Protein AF-A0A327Z503-F1 (afdb_monomer_lite)

pLDDT: mean 83.01, std 16.56, range [33.09, 97.69]

InterPro domains:
  IPR013325 RNA polymerase sigma factor, region 2 [SSF88946] (11-91)

Sequence (128 aa):
MSKVARGFAPSVEDGVLIEWISQGNKPAFIALFDRTSADVRAVLSVLPPGIGQRDEVLAATYLEVWWLAGCHSEPGIDAVAWLFGIAQRRMAELRGLVDGVVANPRPSYAQLELAALLGRPVSSVVGL

Secondary structure (DSSP, 8-state):
--------PPPHHHHHHHHHHHTT-HHHHHHHHHHHHHHHHHHHTTS---TTHHHHHHHHHHHHHHHHGGGS-STT--HHHHHHHHHHHHHHHHHHT-SS-PPPSSPPHHHHHHHHHHTS-HHHHS--

Radius of gyration: 15.0 Å; chains: 1; bounding box: 43×31×42 Å

Structure (mmCIF, N/CA/C/O backbone):
data_AF-A0A327Z503-F1
#
_entry.id   AF-A0A327Z503-F1
#
loop_
_atom_site.group_PDB
_atom_site.id
_atom_site.type_symbol
_atom_site.label_atom_id
_atom_site.label_alt_id
_atom_site.label_comp_id
_atom_site.label_asym_id
_atom_site.label_entity_id
_atom_site.label_seq_id
_atom_site.pdbx_PDB_ins_code
_atom_site.Cartn_x
_atom_site.Cartn_y
_atom_site.Cartn_z
_atom_site.occupancy
_atom_site.B_iso_or_equiv
_atom_site.auth_seq_id
_atom_site.auth_comp_id
_atom_site.auth_asym_id
_atom_site.auth_atom_id
_atom_site.pdbx_PDB_model_num
ATOM 1 N N . MET A 1 1 ? -19.561 3.705 -28.112 1.00 35.50 1 MET A N 1
ATOM 2 C CA . MET A 1 1 ? -19.679 3.365 -26.677 1.00 35.50 1 MET A CA 1
ATOM 3 C C . MET A 1 1 ? -18.355 3.723 -26.012 1.00 35.50 1 MET A C 1
ATOM 5 O O . MET A 1 1 ? -17.418 2.941 -26.085 1.00 35.50 1 MET A O 1
ATOM 9 N N . SER A 1 2 ? -18.234 4.944 -25.481 1.00 33.09 2 SER A N 1
ATOM 10 C CA . SER A 1 2 ? -17.006 5.414 -24.823 1.00 33.09 2 SER A CA 1
ATOM 11 C C . SER A 1 2 ? -16.990 4.961 -23.369 1.00 33.09 2 SER A C 1
ATOM 13 O O . SER A 1 2 ? -17.902 5.271 -22.605 1.00 33.09 2 SER A O 1
ATOM 15 N N . LYS A 1 3 ? -15.947 4.216 -23.000 1.00 37.97 3 LYS A N 1
ATOM 16 C CA . LYS A 1 3 ? -15.632 3.835 -21.624 1.00 37.97 3 LYS A CA 1
ATOM 17 C C . LYS A 1 3 ? -15.218 5.104 -20.881 1.00 37.97 3 LYS A C 1
ATOM 19 O O . LYS A 1 3 ? -14.145 5.643 -21.126 1.00 37.97 3 LYS A O 1
ATOM 24 N N . VAL A 1 4 ? -16.111 5.608 -20.035 1.00 39.19 4 VAL A N 1
ATOM 25 C CA . VAL A 1 4 ? -15.847 6.739 -19.144 1.00 39.19 4 VAL A CA 1
ATOM 26 C C . VAL A 1 4 ? -14.640 6.373 -18.279 1.00 39.19 4 VAL A C 1
ATOM 28 O O . VAL A 1 4 ? -14.668 5.362 -17.574 1.00 39.19 4 VAL A O 1
ATOM 31 N N . ALA A 1 5 ? -13.567 7.162 -18.374 1.00 42.09 5 ALA A N 1
ATOM 32 C CA . ALA A 1 5 ? -12.493 7.150 -17.393 1.00 42.09 5 ALA A CA 1
ATOM 33 C C . ALA A 1 5 ? -13.147 7.450 -16.044 1.00 42.09 5 ALA A C 1
ATOM 35 O O . ALA A 1 5 ? -13.711 8.527 -15.854 1.00 42.09 5 ALA A O 1
ATOM 36 N N . ARG A 1 6 ? -13.184 6.452 -15.161 1.00 47.25 6 ARG A N 1
ATOM 37 C CA . ARG A 1 6 ? -13.788 6.581 -13.839 1.00 47.25 6 ARG A CA 1
ATOM 38 C C . ARG A 1 6 ? -12.966 7.644 -13.106 1.00 47.25 6 ARG A C 1
ATOM 40 O O . ARG A 1 6 ? -11.826 7.382 -12.739 1.00 47.25 6 ARG A O 1
ATOM 47 N N . GLY A 1 7 ? -13.500 8.863 -13.017 1.00 41.47 7 GLY A N 1
ATOM 48 C CA . GLY A 1 7 ? -12.889 9.941 -12.251 1.00 41.47 7 GLY A CA 1
ATOM 49 C C . GLY A 1 7 ? -12.692 9.448 -10.824 1.00 41.47 7 GLY A C 1
ATOM 50 O O . GLY A 1 7 ? -13.636 8.940 -10.218 1.00 41.47 7 GLY A O 1
ATOM 51 N N . PHE A 1 8 ? -11.456 9.512 -10.340 1.00 54.16 8 PHE A N 1
ATOM 52 C CA . PHE A 1 8 ? -11.089 9.032 -9.018 1.00 54.16 8 PHE A CA 1
ATOM 53 C C . PHE A 1 8 ? -11.550 10.077 -7.999 1.00 54.16 8 PHE A C 1
ATOM 55 O O . PHE A 1 8 ? -10.839 11.034 -7.719 1.00 54.16 8 PHE A O 1
ATOM 62 N N . ALA A 1 9 ? -12.802 9.978 -7.554 1.00 51.22 9 ALA A N 1
ATOM 63 C CA . ALA A 1 9 ? -13.298 10.822 -6.477 1.00 51.22 9 ALA A CA 1
ATOM 64 C C . ALA A 1 9 ? -12.793 10.259 -5.137 1.00 51.22 9 ALA A C 1
ATOM 66 O O . ALA A 1 9 ? -12.895 9.041 -4.945 1.00 51.22 9 ALA A O 1
ATOM 67 N N . PRO A 1 10 ? -12.293 11.098 -4.211 1.00 57.75 10 PRO A N 1
ATOM 68 C CA . PRO A 1 10 ? -11.943 10.656 -2.867 1.00 57.75 10 PRO A CA 1
ATOM 69 C C . PRO A 1 10 ? -13.147 9.973 -2.226 1.00 57.75 10 PRO A C 1
ATOM 71 O O . PRO A 1 10 ? -14.217 10.576 -2.102 1.00 57.75 10 PRO A O 1
ATOM 74 N N . SER A 1 11 ? -12.992 8.712 -1.824 1.00 70.06 11 SER A N 1
ATOM 75 C CA . SER A 1 11 ? -14.042 8.028 -1.078 1.00 70.06 11 SER A CA 1
ATOM 76 C C . SER A 1 11 ? -13.843 8.275 0.415 1.00 70.06 11 SER A C 1
ATOM 78 O O . SER A 1 11 ? -12.745 8.098 0.941 1.00 70.06 11 SER A O 1
ATOM 80 N N . VAL A 1 12 ? -14.916 8.665 1.109 1.00 72.94 12 VAL A N 1
ATOM 81 C CA . VAL A 1 12 ? -14.919 8.833 2.577 1.00 72.94 12 VAL A CA 1
ATOM 82 C C . VAL A 1 12 ? -14.441 7.551 3.271 1.00 72.94 12 VAL A C 1
ATOM 84 O O . VAL A 1 12 ? -13.765 7.606 4.292 1.00 72.94 12 VAL A O 1
ATOM 87 N N . GLU A 1 13 ? -14.731 6.399 2.667 1.00 84.88 13 GLU A N 1
ATOM 88 C CA . GLU A 1 13 ? -14.295 5.086 3.136 1.00 84.88 13 GLU A CA 1
ATOM 89 C C . GLU A 1 13 ? -12.767 4.935 3.179 1.00 84.88 13 GLU A C 1
ATOM 91 O O . GLU A 1 13 ? -12.256 4.378 4.147 1.00 84.88 13 GLU A O 1
ATOM 96 N N . ASP A 1 14 ? -12.016 5.453 2.197 1.00 87.06 14 ASP A N 1
ATOM 97 C CA . ASP A 1 14 ? -10.546 5.369 2.241 1.00 87.06 14 ASP A CA 1
ATOM 98 C C . ASP A 1 14 ? -9.957 6.234 3.345 1.00 87.06 14 ASP A C 1
ATOM 100 O O . ASP A 1 14 ? -9.015 5.817 4.011 1.00 87.06 14 ASP A O 1
ATOM 104 N N . GLY A 1 15 ? -10.510 7.435 3.544 1.00 87.56 15 GLY A N 1
ATOM 105 C CA . GLY A 1 15 ? -10.070 8.332 4.611 1.00 87.56 15 GLY A CA 1
ATOM 106 C C . GLY A 1 15 ? -10.221 7.675 5.983 1.00 87.56 15 GLY A C 1
ATOM 107 O O . GLY A 1 15 ? -9.290 7.696 6.785 1.00 87.56 15 GLY A O 1
ATOM 108 N N . VAL A 1 16 ? -11.348 6.989 6.204 1.00 90.81 16 VAL A N 1
ATOM 109 C CA . VAL A 1 16 ? -11.573 6.185 7.415 1.00 90.81 16 VAL A CA 1
ATOM 110 C C . VAL A 1 16 ? -10.539 5.061 7.529 1.00 90.81 16 VAL A C 1
ATOM 112 O O . VAL A 1 16 ? -9.993 4.845 8.608 1.00 90.81 16 VAL A O 1
ATOM 115 N N . LEU A 1 17 ? -10.212 4.355 6.440 1.00 93.25 17 LEU A N 1
ATOM 116 C CA . LEU A 1 17 ? -9.164 3.327 6.473 1.00 93.25 17 LEU A CA 1
ATOM 117 C C . LEU A 1 17 ? -7.797 3.909 6.864 1.00 93.25 17 LEU A C 1
ATOM 119 O O . LEU A 1 17 ? -7.116 3.299 7.684 1.00 93.25 17 LEU A O 1
ATOM 123 N N . ILE A 1 18 ? -7.408 5.082 6.347 1.00 93.62 18 ILE A N 1
ATOM 124 C CA . ILE A 1 18 ? -6.154 5.755 6.737 1.00 93.62 18 ILE A CA 1
ATOM 125 C C . ILE A 1 18 ? -6.144 6.115 8.224 1.00 93.62 18 ILE A C 1
ATOM 127 O O . ILE A 1 18 ? -5.134 5.890 8.893 1.00 93.62 18 ILE A O 1
ATOM 131 N N . GLU A 1 19 ? -7.259 6.609 8.763 1.00 92.50 19 GLU A N 1
ATOM 132 C CA . GLU A 1 19 ? -7.390 6.894 10.195 1.00 92.50 19 GLU A CA 1
ATOM 133 C C . GLU A 1 19 ? -7.199 5.634 11.053 1.00 92.50 19 GLU A C 1
ATOM 135 O O . GLU A 1 19 ? -6.491 5.658 12.055 1.00 92.50 19 GLU A O 1
ATOM 140 N N . TRP A 1 20 ? -7.761 4.495 10.653 1.00 95.00 20 TRP A N 1
ATOM 141 C CA . TRP A 1 20 ? -7.519 3.240 11.369 1.00 95.00 20 TRP A CA 1
ATOM 142 C C . TRP A 1 20 ? -6.070 2.760 11.221 1.00 95.00 20 TRP A C 1
ATOM 144 O O . TRP A 1 20 ? -5.480 2.257 12.181 1.00 95.00 20 TRP A O 1
ATOM 154 N N . ILE A 1 21 ? -5.469 2.918 10.039 1.00 96.25 21 ILE A N 1
ATOM 155 C CA . ILE A 1 21 ? -4.071 2.541 9.792 1.00 96.25 21 ILE A CA 1
ATOM 156 C C . ILE A 1 21 ? -3.124 3.368 10.667 1.00 96.25 21 ILE A C 1
ATOM 158 O O . ILE A 1 21 ? -2.179 2.799 11.212 1.00 96.25 21 ILE A O 1
ATOM 162 N N . SER A 1 22 ? -3.391 4.662 10.884 1.00 95.38 22 SER A N 1
ATOM 163 C CA . SER A 1 22 ? -2.562 5.501 11.763 1.00 95.38 22 SER A CA 1
ATOM 164 C C . SER A 1 22 ? -2.522 5.012 13.214 1.00 95.38 22 SER A C 1
ATOM 166 O O . SER A 1 22 ? -1.555 5.266 13.929 1.00 95.38 22 SER A O 1
ATOM 168 N N . GLN A 1 23 ? -3.532 4.246 13.627 1.00 96.06 23 GLN A N 1
ATOM 169 C CA . GLN A 1 23 ? -3.630 3.602 14.938 1.00 96.06 23 GLN A CA 1
ATOM 170 C C . GLN A 1 23 ? -3.038 2.178 14.949 1.00 96.06 23 GLN A C 1
ATOM 172 O O . GLN A 1 23 ? -3.176 1.449 15.931 1.00 96.06 23 GLN A O 1
ATOM 177 N N . GLY A 1 24 ? -2.390 1.748 13.861 1.00 96.25 24 GLY A N 1
ATOM 178 C CA . GLY A 1 24 ? -1.798 0.417 13.721 1.00 96.25 24 GLY A CA 1
ATOM 179 C C . GLY A 1 24 ? -2.798 -0.689 13.360 1.00 96.25 24 GLY A C 1
ATOM 180 O O . GLY A 1 24 ? -2.523 -1.871 13.586 1.00 96.25 24 GLY A O 1
ATOM 181 N N . ASN A 1 25 ? -3.965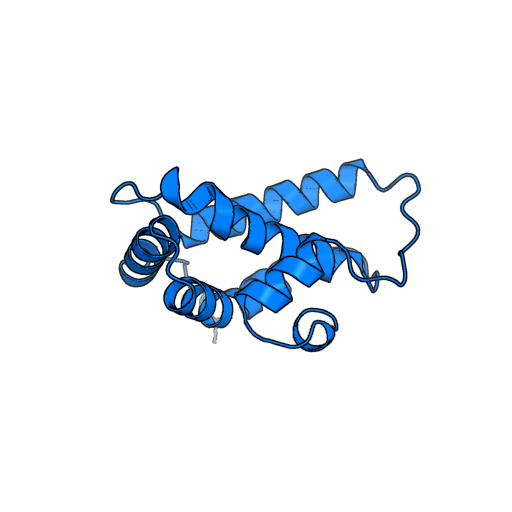 -0.351 12.803 1.00 97.69 25 ASN A N 1
ATOM 182 C CA . ASN A 1 25 ? -4.977 -1.336 12.421 1.00 97.69 25 ASN A CA 1
ATOM 183 C C . ASN A 1 25 ? -4.581 -2.086 11.132 1.00 97.69 25 ASN A C 1
ATOM 185 O O . ASN A 1 25 ? -4.789 -1.615 10.012 1.00 97.69 25 ASN A O 1
ATOM 189 N N . LYS A 1 26 ? -4.034 -3.298 11.289 1.00 97.56 26 LYS A N 1
ATOM 190 C CA . LYS A 1 26 ? -3.671 -4.171 10.157 1.00 97.56 26 LYS A CA 1
ATOM 191 C C . LYS A 1 26 ? -4.867 -4.574 9.274 1.00 97.56 26 LYS A C 1
ATOM 193 O O . LYS A 1 26 ? -4.712 -4.527 8.057 1.00 97.56 26 LYS A O 1
ATOM 198 N N . PRO A 1 27 ? -6.051 -4.943 9.806 1.00 97.56 27 PRO A N 1
ATOM 199 C CA . PRO A 1 27 ? -7.225 -5.202 8.967 1.00 97.56 27 PRO A CA 1
ATOM 200 C C . PRO A 1 27 ? -7.598 -4.048 8.025 1.00 97.56 27 PRO A C 1
ATOM 202 O O . PRO A 1 27 ? -7.896 -4.294 6.858 1.00 97.56 27 PRO A O 1
ATOM 205 N N . ALA A 1 28 ? -7.529 -2.798 8.491 1.00 96.38 28 ALA A N 1
ATOM 206 C CA . ALA A 1 28 ? -7.784 -1.624 7.656 1.00 96.38 28 ALA A CA 1
ATOM 207 C C . ALA A 1 28 ? -6.735 -1.474 6.542 1.00 96.38 28 ALA A C 1
ATOM 209 O O . ALA A 1 28 ? -7.080 -1.203 5.392 1.00 96.38 28 ALA A O 1
ATOM 210 N N . PHE A 1 29 ? -5.463 -1.735 6.857 1.00 97.12 29 PHE A N 1
ATOM 211 C CA . PHE A 1 29 ? -4.388 -1.766 5.866 1.00 97.12 29 PHE A CA 1
ATOM 212 C C . PHE A 1 29 ? -4.621 -2.827 4.780 1.00 97.12 29 PHE A C 1
ATOM 214 O O . PHE A 1 29 ? -4.485 -2.537 3.591 1.00 97.12 29 PHE A O 1
ATOM 221 N N . ILE A 1 30 ? -5.024 -4.039 5.175 1.00 97.06 30 ILE A N 1
ATOM 222 C CA . ILE A 1 30 ? -5.355 -5.126 4.243 1.00 97.06 30 ILE A CA 1
ATOM 223 C C . ILE A 1 30 ? -6.528 -4.725 3.343 1.00 97.06 30 ILE A C 1
ATOM 225 O O . ILE A 1 30 ? -6.452 -4.910 2.130 1.00 97.06 30 ILE A O 1
ATOM 229 N N . ALA A 1 31 ? -7.580 -4.130 3.913 1.00 95.88 31 ALA A N 1
ATOM 230 C CA . ALA A 1 31 ? -8.739 -3.672 3.152 1.00 95.88 31 ALA A CA 1
ATOM 231 C C . ALA A 1 31 ? -8.363 -2.604 2.111 1.00 95.88 31 ALA A C 1
ATOM 233 O O . ALA A 1 31 ? -8.785 -2.696 0.957 1.00 95.88 31 ALA A O 1
ATOM 234 N N . LEU A 1 32 ? -7.522 -1.631 2.482 1.00 95.38 32 LEU A N 1
ATOM 235 C CA . LEU A 1 32 ? -7.020 -0.619 1.550 1.00 95.38 32 LEU A CA 1
ATOM 236 C C . LEU A 1 32 ? -6.193 -1.258 0.423 1.00 95.38 32 LEU A C 1
ATOM 238 O O . LEU A 1 32 ? -6.390 -0.934 -0.751 1.00 95.38 32 LEU A O 1
ATOM 242 N N . PHE A 1 33 ? -5.296 -2.187 0.769 1.00 95.56 33 PHE A N 1
ATOM 243 C CA . PHE A 1 33 ? -4.460 -2.902 -0.196 1.00 95.56 33 PHE A CA 1
ATOM 244 C C . PHE A 1 33 ? -5.300 -3.706 -1.194 1.00 95.56 33 PHE A C 1
ATOM 246 O O . PHE A 1 33 ? -5.107 -3.588 -2.404 1.00 95.56 33 PHE A O 1
ATOM 253 N N . ASP A 1 34 ? -6.257 -4.501 -0.717 1.00 94.31 34 ASP A N 1
ATOM 254 C CA . ASP A 1 34 ? -7.102 -5.329 -1.583 1.00 94.31 34 ASP A CA 1
ATOM 255 C C . ASP A 1 34 ? -7.931 -4.478 -2.548 1.00 94.31 34 ASP A C 1
ATOM 257 O O . ASP A 1 34 ? -8.150 -4.865 -3.696 1.00 94.31 34 ASP A O 1
ATOM 261 N N . ARG A 1 35 ? -8.330 -3.281 -2.111 1.00 94.31 35 ARG A N 1
ATOM 262 C CA . ARG A 1 35 ? -9.124 -2.360 -2.918 1.00 94.31 35 ARG A CA 1
ATOM 263 C C . ARG A 1 35 ? -8.322 -1.642 -4.000 1.00 94.31 35 ARG A C 1
ATOM 265 O O . ARG A 1 35 ? -8.853 -1.398 -5.077 1.00 94.31 35 ARG A O 1
ATOM 272 N N . THR A 1 36 ? -7.070 -1.284 -3.718 1.00 94.69 36 THR A N 1
ATOM 273 C CA . THR A 1 36 ? -6.293 -0.352 -4.559 1.00 94.69 36 THR A CA 1
ATOM 274 C C . THR A 1 36 ? -5.106 -0.997 -5.281 1.00 94.69 36 THR A C 1
ATOM 276 O O . THR A 1 36 ? -4.605 -0.448 -6.264 1.00 94.69 36 THR A O 1
ATOM 279 N N . SER A 1 37 ? -4.664 -2.192 -4.872 1.00 93.81 37 SER A N 1
ATOM 280 C CA . SER A 1 37 ? -3.461 -2.842 -5.421 1.00 93.81 37 SER A CA 1
ATOM 281 C C . SER A 1 37 ? -3.536 -3.121 -6.919 1.00 93.81 37 SER A C 1
ATOM 283 O O . SER A 1 37 ? -2.522 -2.976 -7.602 1.00 93.81 37 SER A O 1
ATOM 285 N N . ALA A 1 38 ? -4.712 -3.457 -7.454 1.00 92.62 38 ALA A N 1
ATOM 286 C CA . ALA A 1 38 ? -4.899 -3.668 -8.888 1.00 92.62 38 ALA A CA 1
ATOM 287 C C . ALA A 1 38 ? -4.648 -2.386 -9.702 1.00 92.62 38 ALA A C 1
ATOM 289 O O . ALA A 1 38 ? -3.925 -2.423 -10.700 1.00 92.62 38 ALA A O 1
ATOM 290 N N . ASP A 1 3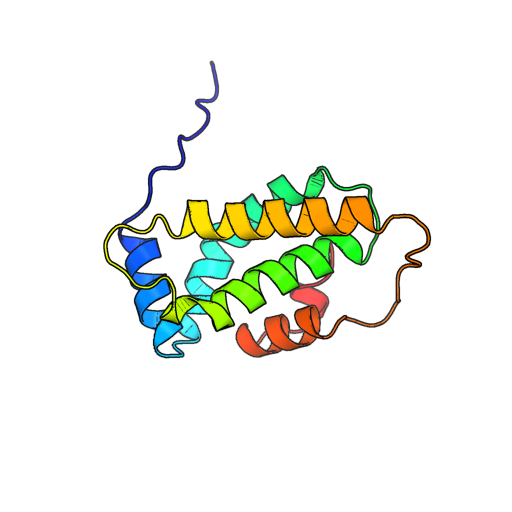9 ? -5.177 -1.248 -9.249 1.00 93.62 39 ASP A N 1
ATOM 291 C CA . ASP A 1 39 ? -5.012 0.032 -9.940 1.00 93.62 39 ASP A CA 1
ATOM 292 C C . ASP A 1 39 ? -3.574 0.557 -9.811 1.00 93.62 39 ASP A C 1
ATOM 294 O O . ASP A 1 39 ? -2.992 1.032 -10.788 1.00 93.62 39 ASP A O 1
ATOM 298 N N . VAL A 1 40 ? -2.943 0.394 -8.641 1.00 93.88 40 VAL A N 1
ATOM 299 C CA . VAL A 1 40 ? -1.520 0.731 -8.468 1.00 93.88 40 VAL A CA 1
ATOM 300 C C . VAL A 1 40 ? -0.646 -0.131 -9.382 1.00 93.88 40 VAL A C 1
ATOM 302 O O . VAL A 1 40 ? 0.214 0.401 -10.081 1.00 93.88 40 VAL A O 1
ATOM 305 N N . ARG A 1 41 ? -0.893 -1.444 -9.467 1.00 91.69 41 ARG A N 1
ATOM 306 C CA . ARG A 1 41 ? -0.188 -2.339 -10.405 1.00 91.69 41 ARG A CA 1
ATOM 307 C C . ARG A 1 41 ? -0.375 -1.904 -11.861 1.00 91.69 41 ARG A C 1
ATOM 309 O O . ARG A 1 41 ? 0.589 -1.925 -12.625 1.00 91.69 41 ARG A O 1
ATOM 316 N N . ALA A 1 42 ? -1.575 -1.459 -12.239 1.00 91.06 42 ALA A N 1
ATOM 317 C CA . ALA A 1 42 ? -1.831 -0.924 -13.574 1.00 91.06 42 ALA A CA 1
ATOM 318 C C . ALA A 1 42 ? -0.993 0.334 -13.858 1.00 91.06 42 ALA A C 1
ATOM 320 O O . ALA A 1 42 ? -0.409 0.441 -14.935 1.00 91.06 42 ALA A O 1
ATOM 321 N N . VAL A 1 43 ? -0.846 1.243 -12.890 1.00 90.19 43 VAL A N 1
ATOM 322 C CA . VAL A 1 43 ? 0.042 2.412 -13.021 1.00 90.19 43 VAL A CA 1
ATOM 323 C C . VAL A 1 43 ? 1.509 1.992 -13.147 1.00 90.19 43 VAL A C 1
ATOM 325 O O . VAL A 1 43 ? 2.216 2.497 -14.016 1.00 90.19 43 VAL A O 1
ATOM 328 N N . LEU A 1 44 ? 1.970 1.033 -12.340 1.00 90.06 44 LEU A N 1
ATOM 329 C CA . LEU A 1 44 ? 3.356 0.547 -12.370 1.00 90.06 44 LEU A CA 1
ATOM 330 C C . LEU A 1 44 ? 3.708 -0.231 -13.647 1.00 90.06 44 LEU A C 1
ATOM 332 O O . LEU A 1 44 ? 4.889 -0.376 -13.967 1.00 90.06 44 LEU A O 1
ATOM 336 N N . SER A 1 45 ? 2.712 -0.689 -14.412 1.00 89.12 45 SER A N 1
ATOM 337 C CA . SER A 1 45 ? 2.924 -1.417 -15.670 1.00 89.12 45 SER A CA 1
ATOM 338 C C . SER A 1 45 ? 3.696 -0.617 -16.730 1.00 89.12 45 SER A C 1
ATOM 340 O O . SER A 1 45 ? 4.314 -1.217 -17.609 1.00 89.12 45 SER A O 1
ATOM 342 N N . VAL A 1 46 ? 3.727 0.719 -16.619 1.00 86.31 46 VAL A N 1
ATOM 343 C CA . VAL A 1 46 ? 4.501 1.601 -17.513 1.00 86.31 46 VAL A CA 1
ATOM 344 C C . VAL A 1 46 ? 6.013 1.539 -17.270 1.00 86.31 46 VAL A C 1
ATOM 346 O O . VAL A 1 46 ? 6.782 2.050 -18.083 1.00 86.31 46 VAL A O 1
ATOM 349 N N . LEU A 1 47 ? 6.463 0.975 -16.143 1.00 82.38 47 LEU A N 1
ATOM 350 C CA . LEU A 1 47 ? 7.884 0.719 -15.912 1.00 82.38 47 LEU A CA 1
ATOM 351 C C . LEU A 1 47 ? 8.361 -0.417 -16.826 1.00 82.38 47 LEU A C 1
ATOM 353 O O . LEU A 1 47 ? 7.576 -1.331 -17.088 1.00 82.38 47 LEU A O 1
ATOM 357 N N . PRO A 1 48 ? 9.625 -0.418 -17.284 1.00 77.38 48 PRO A N 1
ATOM 358 C CA . PRO A 1 48 ? 10.176 -1.529 -18.050 1.00 77.38 48 PRO A CA 1
ATOM 359 C C . PRO A 1 48 ? 9.958 -2.880 -17.350 1.00 77.38 48 PRO A C 1
ATOM 361 O O . PRO A 1 48 ? 9.940 -2.941 -16.116 1.00 77.38 48 PRO A O 1
ATOM 364 N N . PRO A 1 49 ? 9.772 -3.969 -18.111 1.00 66.75 49 PRO A N 1
ATOM 365 C CA . PRO A 1 49 ? 9.668 -5.296 -17.529 1.00 66.75 49 PRO A CA 1
ATOM 366 C C . PRO A 1 49 ? 10.997 -5.666 -16.856 1.00 66.75 49 PRO A C 1
ATOM 368 O O . PRO A 1 49 ? 12.021 -5.837 -17.510 1.00 66.75 49 PRO A O 1
ATOM 371 N N . GLY A 1 50 ? 10.960 -5.787 -15.532 1.00 68.50 50 GLY A N 1
ATOM 372 C CA . GLY A 1 50 ? 12.043 -6.282 -14.694 1.00 68.50 50 GLY A CA 1
ATOM 373 C C . GLY A 1 50 ? 11.423 -6.950 -13.474 1.00 68.50 50 GLY A C 1
ATOM 374 O O . GLY A 1 50 ? 10.673 -6.303 -12.745 1.00 68.50 50 GLY A O 1
ATOM 375 N N . ILE A 1 51 ? 11.715 -8.239 -13.280 1.00 57.81 51 ILE A N 1
ATOM 376 C CA . ILE A 1 51 ? 10.974 -9.159 -12.390 1.00 57.81 51 ILE A CA 1
ATOM 377 C C . ILE A 1 51 ? 10.931 -8.692 -10.917 1.00 57.81 51 ILE A C 1
ATOM 379 O O . ILE A 1 51 ? 10.056 -9.113 -10.177 1.00 57.81 51 ILE A O 1
ATOM 383 N N . GLY A 1 52 ? 11.817 -7.787 -10.485 1.00 70.62 52 GLY A N 1
ATOM 384 C CA . GLY A 1 52 ? 11.832 -7.268 -9.108 1.00 70.62 52 GLY A CA 1
ATOM 385 C C . GLY A 1 52 ? 11.384 -5.814 -8.929 1.00 70.62 52 GLY A C 1
ATOM 386 O O . GLY A 1 52 ? 10.898 -5.462 -7.860 1.00 70.62 52 GLY A O 1
ATOM 387 N N . GLN A 1 53 ? 11.513 -4.958 -9.949 1.00 80.69 53 GLN A N 1
ATOM 388 C CA . GLN A 1 53 ? 11.385 -3.503 -9.758 1.00 80.69 53 GLN A CA 1
ATOM 389 C C . GLN A 1 53 ? 9.947 -3.053 -9.507 1.00 80.69 53 GLN A C 1
ATOM 391 O O . GLN A 1 53 ? 9.702 -2.213 -8.646 1.00 80.69 53 GLN A O 1
ATOM 396 N N . ARG A 1 54 ? 8.979 -3.613 -10.240 1.00 87.88 54 ARG A N 1
ATOM 397 C CA . ARG A 1 54 ? 7.564 -3.250 -10.066 1.00 87.88 54 ARG A CA 1
ATOM 398 C C . ARG A 1 54 ? 7.046 -3.695 -8.702 1.00 87.88 54 ARG A C 1
ATOM 400 O O . ARG A 1 54 ? 6.385 -2.917 -8.021 1.00 87.88 54 ARG A O 1
ATOM 407 N N . ASP A 1 55 ? 7.399 -4.909 -8.295 1.00 88.19 55 ASP A N 1
ATOM 408 C CA . ASP A 1 55 ? 6.974 -5.479 -7.018 1.00 88.19 55 ASP A CA 1
ATOM 409 C C . ASP A 1 55 ? 7.649 -4.783 -5.834 1.00 88.19 55 ASP A C 1
ATOM 411 O O . ASP A 1 55 ? 7.026 -4.593 -4.792 1.00 88.19 55 ASP A O 1
ATOM 415 N N . GLU A 1 56 ? 8.906 -4.360 -5.988 1.00 88.81 56 GLU A N 1
ATOM 416 C CA . GLU A 1 56 ? 9.594 -3.539 -4.994 1.00 88.81 56 GLU A CA 1
ATOM 417 C C . GLU A 1 56 ? 8.931 -2.168 -4.841 1.00 88.81 56 GLU A C 1
ATOM 419 O O . GLU A 1 56 ? 8.641 -1.765 -3.715 1.00 88.81 56 GLU A O 1
ATOM 424 N N . VAL A 1 57 ? 8.638 -1.473 -5.946 1.00 92.06 57 VAL A N 1
ATOM 425 C CA . VAL A 1 57 ? 7.955 -0.171 -5.896 1.00 92.06 57 VAL A CA 1
ATOM 426 C C . VAL A 1 57 ? 6.565 -0.318 -5.282 1.00 92.06 57 VAL A C 1
ATOM 428 O O . VAL A 1 57 ? 6.218 0.460 -4.397 1.00 92.06 57 VAL A O 1
ATOM 431 N N . LEU A 1 58 ? 5.799 -1.341 -5.680 1.00 94.00 58 LEU A N 1
ATOM 432 C CA . LEU A 1 58 ? 4.500 -1.651 -5.083 1.00 94.00 58 LEU A CA 1
ATOM 433 C C . LEU A 1 58 ? 4.631 -1.821 -3.566 1.00 94.00 58 LEU A C 1
ATOM 435 O O . LEU A 1 58 ? 3.922 -1.164 -2.803 1.00 94.00 58 LEU A O 1
ATOM 439 N N . ALA A 1 59 ? 5.556 -2.672 -3.124 1.00 94.94 59 ALA A N 1
ATOM 440 C CA . ALA A 1 59 ? 5.743 -2.954 -1.711 1.00 94.94 59 ALA A CA 1
ATOM 441 C C . ALA A 1 59 ? 6.182 -1.716 -0.921 1.00 94.94 59 ALA A C 1
ATOM 443 O O . ALA A 1 59 ? 5.615 -1.417 0.129 1.00 94.94 59 ALA A O 1
ATOM 444 N N . ALA A 1 60 ? 7.133 -0.951 -1.454 1.00 95.31 60 ALA A N 1
ATOM 445 C CA . ALA A 1 60 ? 7.631 0.265 -0.828 1.00 95.31 60 ALA A CA 1
ATOM 446 C C . ALA A 1 60 ? 6.568 1.375 -0.766 1.00 95.31 60 ALA A C 1
ATOM 448 O O . ALA A 1 60 ? 6.579 2.179 0.169 1.00 95.31 60 ALA A O 1
ATOM 449 N N . THR A 1 61 ? 5.645 1.429 -1.732 1.00 97.00 61 THR A N 1
ATOM 450 C CA . THR A 1 61 ? 4.493 2.339 -1.709 1.00 97.00 61 THR A CA 1
ATOM 451 C C . THR A 1 61 ? 3.572 2.032 -0.533 1.00 97.00 61 THR A C 1
ATOM 453 O O . THR A 1 61 ? 3.293 2.921 0.266 1.00 97.00 61 THR A O 1
ATOM 456 N N . TYR A 1 62 ? 3.133 0.781 -0.383 1.00 97.62 62 TYR A N 1
ATOM 457 C CA . TYR A 1 62 ? 2.223 0.418 0.707 1.00 97.62 62 TYR A CA 1
ATOM 458 C C . TYR A 1 62 ? 2.899 0.456 2.079 1.00 97.62 62 TYR A C 1
ATOM 460 O O . TYR A 1 62 ? 2.270 0.853 3.056 1.00 97.62 62 TYR A O 1
ATOM 468 N N . LEU A 1 63 ? 4.184 0.106 2.166 1.00 97.31 63 LEU A N 1
ATOM 469 C CA . LEU A 1 63 ? 4.927 0.223 3.419 1.00 97.31 63 LEU A CA 1
ATOM 470 C C . LEU A 1 63 ? 5.052 1.682 3.877 1.00 97.31 63 LEU A C 1
ATOM 472 O O . LEU A 1 63 ? 4.956 1.973 5.066 1.00 97.31 63 LEU A O 1
ATOM 476 N N . GLU A 1 64 ? 5.202 2.613 2.935 1.00 97.25 64 GLU A N 1
ATOM 477 C CA . GLU A 1 64 ? 5.192 4.037 3.258 1.00 97.25 64 GLU A CA 1
ATOM 478 C C . GLU A 1 64 ? 3.823 4.519 3.735 1.00 97.25 64 GLU A C 1
ATOM 480 O O . GLU A 1 64 ? 3.764 5.259 4.713 1.00 97.25 64 GLU A O 1
ATOM 485 N N . VAL A 1 65 ? 2.730 4.059 3.117 1.00 96.75 65 VAL A N 1
ATOM 486 C CA . VAL A 1 65 ? 1.374 4.338 3.616 1.00 96.75 65 VAL A CA 1
ATOM 487 C C . VAL A 1 65 ? 1.222 3.862 5.058 1.00 96.75 65 VAL A C 1
ATOM 489 O O . VAL A 1 65 ? 0.752 4.622 5.899 1.00 96.75 65 VAL A O 1
ATOM 492 N N . TRP A 1 66 ? 1.665 2.639 5.365 1.00 97.44 66 TRP A N 1
ATOM 493 C CA . TRP A 1 66 ? 1.626 2.099 6.725 1.00 97.44 66 TRP A CA 1
ATOM 494 C C . TRP A 1 66 ? 2.380 2.985 7.728 1.00 97.44 66 TRP A C 1
ATOM 496 O O . TRP A 1 66 ? 1.846 3.307 8.787 1.00 97.44 66 TRP A O 1
ATOM 506 N N . TRP A 1 67 ? 3.602 3.413 7.402 1.00 96.62 67 TRP A N 1
ATOM 507 C CA . TRP A 1 67 ? 4.415 4.222 8.317 1.00 96.62 67 TRP A CA 1
ATOM 508 C C . TRP A 1 67 ? 3.972 5.681 8.432 1.00 96.62 67 TRP A C 1
ATOM 510 O O . TRP A 1 67 ? 4.124 6.274 9.497 1.00 96.62 67 TRP A O 1
ATOM 520 N N . LEU A 1 68 ? 3.451 6.271 7.355 1.00 96.06 68 LEU A N 1
ATOM 521 C CA . LEU A 1 68 ? 3.137 7.702 7.290 1.00 96.06 68 LEU A CA 1
ATOM 522 C C . LEU A 1 68 ? 1.650 8.024 7.460 1.00 96.06 68 LEU A C 1
ATOM 524 O O . LEU A 1 68 ? 1.290 9.203 7.426 1.00 96.06 68 LEU A O 1
ATOM 528 N N . ALA A 1 69 ? 0.795 7.021 7.682 1.00 94.19 69 ALA A N 1
ATOM 529 C CA . ALA A 1 69 ? -0.639 7.222 7.890 1.00 94.19 69 ALA A CA 1
ATOM 530 C C . ALA A 1 69 ? -0.938 8.209 9.029 1.00 94.19 69 ALA A C 1
ATOM 532 O O . ALA A 1 69 ? -1.808 9.058 8.877 1.00 94.19 69 ALA A O 1
ATOM 533 N N . GLY A 1 70 ? -0.176 8.174 10.130 1.00 91.31 70 GLY A N 1
ATOM 534 C CA . GLY A 1 70 ? -0.342 9.125 11.241 1.00 91.31 70 GLY A CA 1
ATOM 535 C C . GLY A 1 70 ? 0.002 10.574 10.909 1.00 91.31 70 GLY A C 1
ATOM 536 O O . GLY A 1 70 ? -0.452 11.480 11.601 1.00 91.31 70 GLY A O 1
ATOM 537 N N . CYS A 1 71 ? 0.750 10.811 9.833 1.00 88.69 71 CYS A N 1
ATOM 538 C CA . CYS A 1 71 ? 1.001 12.154 9.315 1.00 88.69 71 CYS A CA 1
ATOM 539 C C . CYS A 1 71 ? -0.057 12.603 8.292 1.00 88.69 71 CYS A C 1
ATOM 541 O O . CYS A 1 71 ? -0.046 13.762 7.900 1.00 88.69 71 CYS A O 1
ATOM 543 N N . HIS A 1 72 ? -0.938 11.700 7.843 1.00 81.19 72 HIS A N 1
ATOM 544 C CA . HIS A 1 72 ? -1.905 11.929 6.760 1.00 81.19 72 HIS A CA 1
ATOM 545 C C . HIS A 1 72 ? -3.341 11.541 7.151 1.00 81.19 72 HIS A 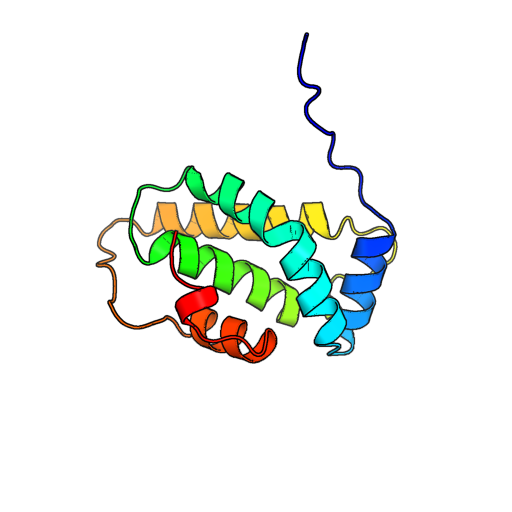C 1
ATOM 547 O O . HIS A 1 72 ? -4.178 11.279 6.293 1.00 81.19 72 HIS A O 1
ATOM 553 N N . SER A 1 73 ? -3.638 11.524 8.451 1.00 71.25 73 SER A N 1
ATOM 554 C CA . SER A 1 73 ? -4.969 11.248 9.004 1.00 71.25 73 SER A CA 1
ATOM 555 C C . SER A 1 73 ? -5.821 12.510 9.218 1.00 71.25 73 SER A C 1
ATOM 557 O O . SER A 1 73 ? -6.825 12.461 9.925 1.00 71.25 73 SER A O 1
ATOM 559 N N . GLU A 1 74 ? -5.441 13.652 8.632 1.00 75.00 74 GLU A N 1
ATOM 560 C CA . GLU A 1 74 ? -6.268 14.861 8.685 1.00 75.00 74 GLU A CA 1
ATOM 561 C C . GLU A 1 74 ? -7.562 14.695 7.861 1.00 75.00 74 GLU A C 1
ATOM 563 O O . GLU A 1 74 ? -7.536 14.134 6.757 1.00 75.00 74 GLU A O 1
ATOM 568 N N . PRO A 1 75 ? -8.705 15.211 8.351 1.00 67.81 75 PRO A N 1
ATOM 569 C CA . PRO A 1 75 ? -9.961 15.165 7.614 1.00 67.81 75 PRO A CA 1
ATOM 570 C C . PRO A 1 75 ? -9.847 15.836 6.239 1.00 67.81 75 PRO A C 1
ATOM 572 O O . PRO A 1 75 ? -9.387 16.969 6.124 1.00 67.81 75 PRO A O 1
ATOM 575 N N . GLY A 1 76 ? -10.328 15.158 5.195 1.00 68.25 76 GLY A N 1
ATOM 576 C CA . GLY A 1 76 ? -10.364 15.698 3.830 1.00 68.25 76 GLY A CA 1
ATOM 577 C C . GLY A 1 76 ? -9.145 15.371 2.965 1.00 68.25 76 GLY A C 1
ATOM 578 O O . GLY A 1 76 ? -9.134 15.753 1.795 1.00 68.25 76 GLY A O 1
ATOM 579 N N . ILE A 1 77 ? -8.158 14.632 3.485 1.00 75.19 77 ILE A N 1
ATOM 580 C CA . ILE A 1 77 ? -7.096 14.057 2.653 1.00 75.19 77 ILE A CA 1
ATOM 581 C C . ILE A 1 77 ? -7.696 12.995 1.725 1.00 75.19 77 ILE A C 1
ATOM 583 O O . ILE A 1 77 ? -8.332 12.034 2.162 1.00 75.19 77 ILE A O 1
ATOM 587 N N . ASP A 1 78 ? -7.459 13.155 0.423 1.00 87.25 78 ASP A N 1
ATOM 588 C CA . ASP A 1 78 ? -7.729 12.114 -0.564 1.00 87.25 78 ASP A CA 1
ATOM 589 C C . ASP A 1 78 ? -6.662 11.021 -0.435 1.00 87.25 78 ASP A C 1
ATOM 591 O O . ASP A 1 78 ? -5.574 11.095 -1.013 1.00 87.25 78 ASP A O 1
ATOM 595 N N . ALA A 1 79 ? -6.982 10.011 0.370 1.00 86.75 79 ALA A N 1
ATOM 596 C CA . ALA A 1 79 ? -6.121 8.874 0.666 1.00 86.75 79 ALA A CA 1
ATOM 597 C C . ALA A 1 79 ? -5.605 8.163 -0.591 1.00 86.75 79 ALA A C 1
ATOM 599 O O . ALA A 1 79 ? -4.478 7.664 -0.605 1.00 86.75 79 ALA A O 1
ATOM 600 N N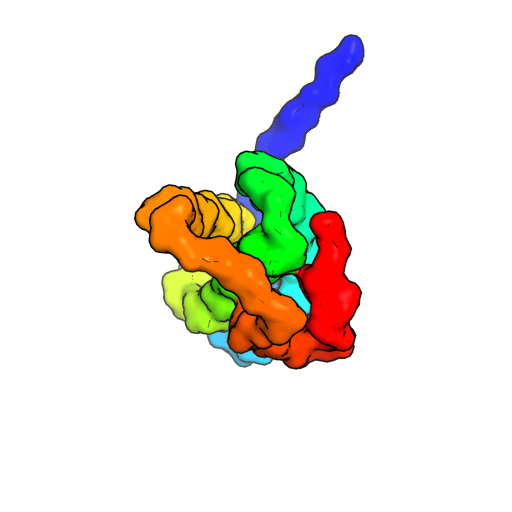 . VAL A 1 80 ? -6.400 8.130 -1.661 1.00 89.75 80 VAL A N 1
ATOM 601 C CA . VAL A 1 80 ? -5.992 7.440 -2.878 1.00 89.75 80 VAL A CA 1
ATOM 602 C C . VAL A 1 80 ? -5.147 8.338 -3.767 1.00 89.75 80 VAL A C 1
ATOM 604 O O . VAL A 1 80 ? -4.135 7.874 -4.293 1.00 89.75 80 VAL A O 1
ATOM 607 N N . ALA A 1 81 ? -5.472 9.627 -3.880 1.00 91.25 81 ALA A N 1
ATOM 608 C CA . ALA A 1 81 ? -4.562 10.576 -4.517 1.00 91.25 81 ALA A CA 1
ATOM 609 C C . ALA A 1 81 ? -3.194 10.591 -3.814 1.00 91.25 81 ALA A C 1
ATOM 611 O O . ALA A 1 81 ? -2.159 10.607 -4.483 1.00 91.25 81 ALA A O 1
ATOM 612 N N . TRP A 1 82 ? -3.175 10.498 -2.481 1.00 93.88 82 TRP A N 1
ATOM 613 C CA . TRP A 1 82 ? -1.950 10.361 -1.698 1.00 93.88 82 TRP A CA 1
ATOM 614 C C . TRP A 1 82 ? -1.191 9.064 -2.019 1.00 93.88 82 TRP A C 1
ATOM 616 O O . TRP A 1 82 ? -0.011 9.123 -2.374 1.00 93.88 82 TRP A O 1
ATOM 626 N N . LEU A 1 83 ? -1.865 7.907 -1.999 1.00 95.25 83 LEU A N 1
ATOM 627 C CA . LEU A 1 83 ? -1.290 6.611 -2.387 1.00 95.25 83 LEU A CA 1
ATOM 628 C C . LEU A 1 83 ? -0.664 6.651 -3.792 1.00 95.25 83 LEU A C 1
ATOM 630 O O . LEU A 1 83 ? 0.475 6.213 -3.988 1.00 95.25 83 LEU A O 1
ATOM 634 N N . PHE A 1 84 ? -1.382 7.193 -4.779 1.00 94.38 84 PHE A N 1
ATOM 635 C CA . PHE A 1 84 ? -0.866 7.326 -6.142 1.00 94.38 84 PHE A CA 1
ATOM 636 C C . PHE A 1 84 ? 0.283 8.332 -6.234 1.00 94.38 84 PHE A C 1
ATOM 638 O O . PHE A 1 84 ? 1.226 8.092 -6.988 1.00 94.38 84 PHE A O 1
ATOM 645 N N . GLY A 1 85 ? 0.254 9.409 -5.448 1.00 95.00 85 GLY A N 1
ATOM 646 C CA . GLY A 1 85 ? 1.364 10.352 -5.329 1.00 95.00 85 GLY A CA 1
ATOM 647 C C . GLY A 1 85 ? 2.646 9.679 -4.829 1.00 95.00 85 GLY A C 1
ATOM 648 O O . GLY A 1 85 ? 3.709 9.865 -5.425 1.00 95.00 85 GLY A O 1
ATOM 649 N N . ILE A 1 86 ? 2.546 8.819 -3.806 1.00 95.69 86 ILE A N 1
ATOM 650 C CA . ILE A 1 86 ? 3.674 8.003 -3.325 1.00 95.69 86 ILE A CA 1
ATOM 651 C C . ILE A 1 86 ? 4.192 7.099 -4.449 1.00 95.69 86 ILE A C 1
ATOM 653 O O . ILE A 1 86 ? 5.394 7.075 -4.718 1.00 95.69 86 ILE A O 1
ATOM 657 N N . ALA A 1 87 ? 3.300 6.371 -5.131 1.00 94.62 87 ALA A N 1
ATOM 658 C CA . ALA A 1 87 ? 3.684 5.481 -6.228 1.00 94.62 87 ALA A CA 1
ATOM 659 C C . ALA A 1 87 ? 4.422 6.229 -7.350 1.00 94.62 87 ALA A C 1
ATOM 661 O O . ALA A 1 87 ? 5.501 5.810 -7.769 1.00 94.62 87 ALA A O 1
ATOM 662 N N . GLN A 1 88 ? 3.890 7.369 -7.797 1.00 93.00 88 GLN A N 1
ATOM 663 C CA . GLN A 1 88 ? 4.499 8.190 -8.845 1.00 93.00 88 GLN A CA 1
ATOM 664 C C . GLN A 1 88 ? 5.876 8.728 -8.441 1.00 93.00 88 GLN A C 1
ATOM 666 O O . GLN A 1 88 ? 6.813 8.659 -9.241 1.00 93.00 88 GLN A O 1
ATOM 671 N N . ARG A 1 89 ? 6.028 9.213 -7.200 1.00 93.94 89 ARG A N 1
ATOM 672 C CA . ARG A 1 89 ? 7.322 9.675 -6.677 1.00 93.94 89 ARG A CA 1
ATOM 673 C C . ARG A 1 89 ? 8.363 8.554 -6.702 1.00 93.94 89 ARG A C 1
ATOM 675 O O . ARG A 1 89 ? 9.448 8.748 -7.244 1.00 93.94 89 ARG A O 1
ATOM 682 N N . ARG A 1 90 ? 8.018 7.359 -6.213 1.00 90.81 90 ARG A N 1
ATOM 683 C CA . ARG A 1 90 ? 8.926 6.197 -6.220 1.00 90.81 90 ARG A CA 1
ATOM 684 C C . ARG A 1 90 ? 9.302 5.736 -7.627 1.00 90.81 90 ARG A C 1
ATOM 686 O O . ARG A 1 90 ? 10.446 5.367 -7.874 1.00 90.81 90 ARG A O 1
ATOM 693 N N . MET A 1 91 ? 8.369 5.791 -8.579 1.00 89.00 91 MET A N 1
ATOM 694 C CA . MET A 1 91 ? 8.674 5.516 -9.988 1.00 89.00 91 MET A CA 1
ATOM 695 C C . MET A 1 91 ? 9.688 6.513 -10.564 1.00 89.00 91 MET A C 1
ATOM 697 O O . MET A 1 91 ? 10.542 6.124 -11.360 1.00 89.00 91 MET A O 1
ATOM 701 N N . ALA A 1 92 ? 9.589 7.795 -10.197 1.00 87.19 92 ALA A N 1
ATOM 702 C CA . ALA A 1 92 ? 10.533 8.820 -10.633 1.00 87.19 92 ALA A CA 1
ATOM 703 C C . ALA A 1 92 ? 11.929 8.607 -10.022 1.00 87.19 92 ALA A C 1
ATOM 705 O O . ALA A 1 92 ? 12.920 8.692 -10.745 1.00 87.19 92 ALA A O 1
ATOM 706 N N . GLU A 1 93 ? 12.001 8.253 -8.736 1.00 85.31 93 GLU A N 1
ATOM 707 C CA . GLU A 1 93 ? 13.250 7.887 -8.049 1.00 85.31 93 GLU A CA 1
ATOM 708 C C . GLU A 1 93 ? 13.928 6.692 -8.727 1.00 85.31 93 GLU A C 1
ATOM 710 O O . GLU A 1 93 ? 15.114 6.753 -9.045 1.00 85.31 93 GLU A O 1
ATOM 715 N N . LEU A 1 94 ? 13.161 5.641 -9.040 1.00 78.81 94 LEU A N 1
ATOM 716 C CA . LEU A 1 94 ? 13.687 4.468 -9.733 1.00 78.81 94 LEU A CA 1
ATOM 717 C C . LEU A 1 94 ? 14.253 4.831 -11.110 1.00 78.81 94 LEU A C 1
ATOM 719 O O . LEU A 1 94 ? 15.339 4.373 -11.447 1.00 78.81 94 LEU A O 1
ATOM 723 N N . ARG A 1 95 ? 13.561 5.676 -11.888 1.00 73.12 95 ARG A N 1
ATOM 724 C CA . ARG A 1 95 ? 14.037 6.148 -13.204 1.00 73.12 95 ARG A CA 1
ATOM 725 C C . ARG A 1 95 ? 15.354 6.922 -13.117 1.00 73.12 95 ARG A C 1
ATOM 727 O O . ARG A 1 95 ? 16.160 6.816 -14.034 1.00 73.12 95 ARG A O 1
ATOM 734 N N . GLY A 1 96 ? 15.577 7.667 -12.034 1.00 66.38 96 GLY A N 1
ATOM 735 C CA . GLY A 1 96 ? 16.839 8.369 -11.784 1.00 66.38 96 GLY A CA 1
ATOM 736 C C . GLY A 1 96 ? 18.009 7.448 -11.416 1.00 66.38 96 GLY A C 1
ATOM 737 O O . GLY A 1 96 ? 19.156 7.862 -11.530 1.00 66.38 96 GLY A O 1
ATOM 738 N N . LEU A 1 97 ? 17.727 6.205 -11.005 1.00 66.19 97 LEU A N 1
ATOM 739 C CA . LEU A 1 97 ? 18.712 5.209 -10.567 1.00 66.19 97 LEU A CA 1
ATOM 740 C C . LEU A 1 97 ? 19.080 4.174 -11.646 1.00 66.19 97 LEU A C 1
ATOM 742 O O . LEU A 1 97 ? 19.918 3.315 -11.385 1.00 66.19 97 LEU A O 1
ATOM 746 N N . VAL A 1 98 ? 18.480 4.211 -12.845 1.00 59.78 98 VAL A N 1
ATOM 747 C CA . VAL A 1 98 ? 18.649 3.169 -13.894 1.00 59.78 98 VAL A CA 1
ATOM 748 C C . VAL A 1 98 ? 20.024 3.206 -14.595 1.00 59.78 98 VAL A C 1
ATOM 750 O O . VAL A 1 98 ? 20.192 2.623 -15.659 1.00 59.78 98 VAL A O 1
ATOM 753 N N . ASP A 1 99 ? 21.047 3.777 -13.962 1.00 52.00 99 ASP A N 1
ATOM 754 C CA . ASP A 1 99 ? 22.440 3.394 -14.205 1.00 52.00 99 ASP A CA 1
ATOM 755 C C . ASP A 1 99 ? 22.836 2.289 -13.201 1.00 52.00 99 ASP A C 1
ATOM 757 O O . ASP A 1 99 ? 23.377 2.546 -12.128 1.00 52.00 99 ASP A O 1
ATOM 761 N N . GLY A 1 100 ? 22.551 1.022 -13.541 1.00 52.41 100 GLY A N 1
ATOM 762 C CA . GLY A 1 100 ? 23.252 -0.134 -12.949 1.00 52.41 100 GLY A CA 1
ATOM 763 C C . GLY A 1 100 ? 22.505 -1.057 -11.970 1.00 52.41 100 GLY A C 1
ATOM 764 O O . GLY A 1 100 ? 23.142 -1.938 -11.390 1.00 52.41 100 GLY A O 1
ATOM 765 N N . VAL A 1 101 ? 21.186 -0.941 -11.777 1.00 56.78 101 VAL A N 1
ATOM 766 C CA . VAL A 1 101 ? 20.455 -1.852 -10.866 1.00 56.78 101 VAL A CA 1
ATOM 767 C C . VAL A 1 101 ? 20.235 -3.230 -11.507 1.00 56.78 101 VAL A C 1
ATOM 769 O O . VAL A 1 101 ? 19.323 -3.429 -12.309 1.00 56.78 101 VAL A O 1
ATOM 772 N N . VAL A 1 102 ? 21.057 -4.206 -11.117 1.00 57.28 102 VAL A N 1
ATOM 773 C CA . VAL A 1 102 ? 20.833 -5.633 -11.400 1.00 57.28 102 VAL A CA 1
ATOM 774 C C . VAL A 1 102 ? 19.694 -6.143 -10.515 1.00 57.28 102 VAL A C 1
ATOM 776 O O . VAL A 1 102 ? 19.692 -5.911 -9.307 1.00 57.28 102 VAL A O 1
ATOM 779 N N . ALA A 1 103 ? 18.732 -6.861 -11.101 1.00 60.44 103 ALA A N 1
ATOM 780 C CA . ALA A 1 103 ? 17.654 -7.498 -10.351 1.00 60.44 103 ALA A CA 1
ATOM 781 C C . ALA A 1 103 ? 18.231 -8.465 -9.300 1.00 60.44 103 ALA A C 1
ATOM 783 O O . ALA A 1 103 ? 18.891 -9.448 -9.644 1.00 60.44 103 ALA A O 1
ATOM 784 N N . ASN A 1 104 ? 17.987 -8.190 -8.018 1.00 63.06 104 ASN A N 1
ATOM 785 C CA . ASN A 1 104 ? 18.349 -9.106 -6.943 1.00 63.06 104 ASN A CA 1
ATOM 786 C C . ASN A 1 104 ? 17.299 -10.230 -6.879 1.00 63.06 104 ASN A C 1
ATOM 788 O O . ASN A 1 104 ? 16.111 -9.931 -6.773 1.00 63.06 104 ASN A O 1
ATOM 792 N N . PRO A 1 105 ? 17.694 -11.514 -6.932 1.00 66.62 105 PRO A N 1
ATOM 793 C CA . PRO A 1 105 ? 16.746 -12.625 -6.855 1.00 66.62 105 PRO A CA 1
ATOM 794 C C . PRO A 1 105 ? 16.105 -12.792 -5.468 1.00 66.62 105 PRO A C 1
ATOM 796 O O . PRO A 1 105 ? 15.181 -13.589 -5.316 1.00 66.62 105 PRO A O 1
ATOM 799 N N . ARG A 1 106 ? 16.597 -12.093 -4.437 1.00 81.31 106 ARG A N 1
ATOM 800 C CA . ARG A 1 106 ? 16.011 -12.126 -3.093 1.00 81.31 106 ARG A CA 1
ATOM 801 C C . ARG A 1 106 ? 14.933 -11.053 -2.939 1.00 81.31 106 ARG A C 1
ATOM 803 O O . ARG A 1 106 ? 15.149 -9.937 -3.411 1.00 81.31 106 ARG A O 1
ATOM 810 N N . PRO A 1 107 ? 13.837 -11.345 -2.214 1.00 85.94 107 PRO A N 1
ATOM 811 C CA . PRO A 1 107 ? 12.861 -10.325 -1.873 1.00 85.94 107 PRO A CA 1
ATOM 812 C C . PRO A 1 107 ? 13.506 -9.159 -1.120 1.00 85.94 107 PRO A C 1
ATOM 814 O O . PRO A 1 107 ? 14.330 -9.371 -0.225 1.00 85.94 107 PRO A O 1
ATOM 817 N N . SER A 1 108 ? 13.124 -7.935 -1.472 1.00 88.81 108 SER A N 1
ATOM 818 C CA . SER A 1 108 ? 13.548 -6.731 -0.766 1.00 88.81 108 SER A CA 1
ATOM 819 C C . SER A 1 108 ? 12.920 -6.662 0.629 1.00 88.81 108 SER A C 1
ATOM 821 O O . SER A 1 108 ? 11.914 -7.31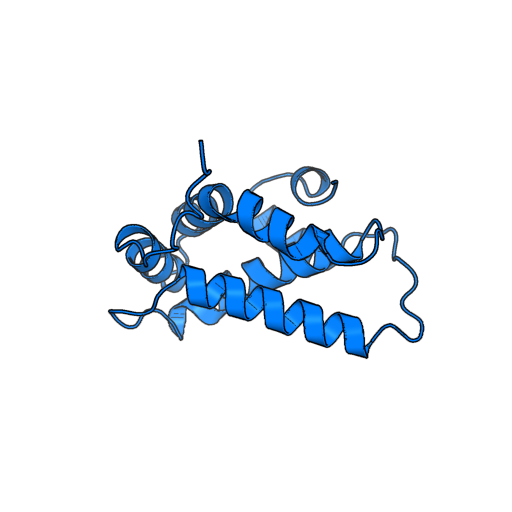6 0.918 1.00 88.81 108 SER A O 1
ATOM 823 N N . TYR A 1 109 ? 13.484 -5.824 1.501 1.00 91.56 109 TYR A N 1
ATOM 824 C CA . TYR A 1 109 ? 12.910 -5.564 2.824 1.00 91.56 109 TYR A CA 1
ATOM 825 C C . TYR A 1 109 ? 11.441 -5.128 2.730 1.00 91.56 109 TYR A C 1
ATOM 827 O O . TYR A 1 109 ? 10.592 -5.654 3.443 1.00 91.56 109 TYR A O 1
ATOM 835 N N . ALA A 1 110 ? 11.120 -4.239 1.784 1.00 93.38 110 ALA A N 1
ATOM 836 C CA . ALA A 1 110 ? 9.754 -3.776 1.580 1.00 93.38 110 ALA A CA 1
ATOM 837 C C . ALA A 1 110 ? 8.791 -4.921 1.226 1.00 93.38 110 ALA A C 1
ATOM 839 O O . ALA A 1 110 ? 7.679 -4.968 1.745 1.00 93.38 110 ALA A O 1
ATOM 840 N N . GLN A 1 111 ? 9.217 -5.865 0.380 1.00 93.56 111 GLN A N 1
ATOM 841 C CA . GLN A 1 111 ? 8.404 -7.029 0.011 1.00 93.56 111 GLN A CA 1
ATOM 842 C C . GLN A 1 111 ? 8.163 -7.962 1.203 1.00 93.56 111 GLN A C 1
ATOM 844 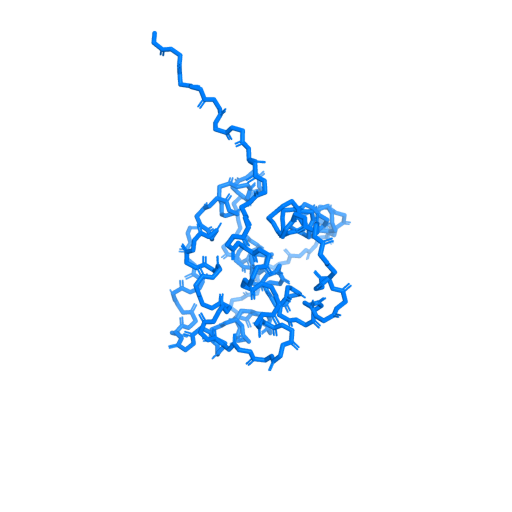O O . GLN A 1 111 ? 7.055 -8.476 1.360 1.00 93.56 111 GLN A O 1
ATOM 849 N N . LEU A 1 112 ? 9.176 -8.164 2.051 1.00 95.19 112 LEU A N 1
ATOM 850 C CA . LEU A 1 112 ? 9.060 -8.978 3.264 1.00 95.19 112 LEU A CA 1
ATOM 851 C C . LEU A 1 112 ? 8.115 -8.339 4.289 1.00 95.19 112 LEU A C 1
ATOM 853 O O . LEU A 1 112 ? 7.215 -9.012 4.791 1.00 95.19 112 LEU A O 1
ATOM 857 N N . GLU A 1 113 ? 8.271 -7.043 4.554 1.00 96.94 113 GLU A N 1
ATOM 858 C CA . GLU A 1 113 ? 7.410 -6.309 5.487 1.00 96.94 113 GLU A CA 1
ATOM 859 C C . GLU A 1 113 ? 5.968 -6.225 4.989 1.00 96.94 113 GLU A C 1
ATOM 861 O O . GLU A 1 113 ? 5.035 -6.459 5.756 1.00 96.94 113 GLU A O 1
ATOM 866 N N . LEU A 1 114 ? 5.758 -5.967 3.693 1.00 97.00 114 LEU A N 1
ATOM 867 C CA . LEU A 1 114 ? 4.412 -5.967 3.128 1.00 97.00 114 LEU A CA 1
ATOM 868 C C . LEU A 1 114 ? 3.759 -7.348 3.276 1.00 97.00 114 LEU A C 1
ATOM 870 O O . LEU A 1 114 ? 2.615 -7.440 3.715 1.00 97.00 114 LEU A O 1
ATOM 874 N N . ALA A 1 115 ? 4.480 -8.429 2.968 1.00 96.25 115 ALA A N 1
ATOM 875 C CA . ALA A 1 115 ? 3.977 -9.789 3.155 1.00 96.25 115 ALA A CA 1
ATOM 876 C C . ALA A 1 115 ? 3.575 -10.056 4.621 1.00 96.25 115 ALA A C 1
ATOM 878 O O . ALA A 1 115 ? 2.495 -10.593 4.883 1.00 96.25 115 ALA A O 1
ATOM 879 N N . ALA A 1 116 ? 4.394 -9.608 5.579 1.00 96.88 116 ALA A N 1
ATOM 880 C CA . ALA A 1 116 ? 4.118 -9.730 7.008 1.00 96.88 116 ALA A CA 1
ATOM 881 C C . ALA A 1 116 ? 2.902 -8.901 7.463 1.00 96.88 116 ALA A C 1
ATOM 883 O O . ALA A 1 116 ? 2.085 -9.389 8.248 1.00 96.88 116 ALA A O 1
ATOM 884 N N . LEU A 1 117 ? 2.745 -7.670 6.964 1.00 97.00 117 LEU A N 1
ATOM 885 C CA . LEU A 1 117 ? 1.586 -6.816 7.250 1.00 97.00 117 LEU A CA 1
ATOM 886 C C . LEU A 1 117 ? 0.289 -7.403 6.693 1.00 97.00 117 LEU A C 1
ATOM 888 O O . LEU A 1 117 ? -0.743 -7.349 7.361 1.00 97.00 117 LEU A O 1
ATOM 892 N N . LEU A 1 118 ? 0.353 -7.998 5.501 1.00 96.75 118 LEU A N 1
ATOM 893 C CA . LEU A 1 118 ? -0.793 -8.645 4.869 1.00 96.75 118 LEU A CA 1
ATOM 894 C C . LEU A 1 118 ? -1.122 -10.015 5.479 1.00 96.75 118 LEU A C 1
ATOM 896 O O . LEU A 1 118 ? -2.212 -10.533 5.246 1.00 96.75 118 LEU A O 1
ATOM 900 N N . GLY A 1 119 ? -0.189 -10.624 6.219 1.00 95.62 119 GLY A N 1
ATOM 901 C CA . GLY A 1 119 ? -0.307 -12.013 6.666 1.00 95.62 119 GLY A CA 1
ATOM 902 C C . GLY A 1 119 ? -0.321 -13.006 5.498 1.00 95.62 119 GLY A C 1
ATOM 903 O O . GLY A 1 119 ? -0.988 -14.036 5.571 1.00 95.62 119 GLY A O 1
ATOM 904 N N . ARG A 1 120 ? 0.371 -12.683 4.396 1.00 94.19 120 ARG A N 1
ATOM 905 C CA . ARG A 1 120 ? 0.385 -13.461 3.146 1.00 94.19 120 ARG A CA 1
ATOM 906 C C . ARG A 1 120 ? 1.809 -13.911 2.805 1.00 94.19 120 ARG A C 1
ATOM 908 O O . ARG A 1 120 ? 2.763 -13.241 3.190 1.00 94.19 120 ARG A O 1
ATOM 915 N N . PRO A 1 121 ? 2.000 -15.018 2.065 1.00 92.12 121 PRO A N 1
ATOM 916 C CA . PRO A 1 121 ? 3.334 -15.410 1.617 1.00 92.12 121 PRO A CA 1
ATOM 917 C C . PRO A 1 121 ? 3.911 -14.370 0.648 1.00 92.12 121 PRO A C 1
ATOM 919 O O . PRO A 1 121 ? 3.180 -13.804 -0.166 1.00 92.12 121 PRO A O 1
ATOM 922 N N . VAL A 1 122 ? 5.232 -14.161 0.672 1.00 87.56 122 VAL A N 1
ATOM 923 C CA . VAL A 1 122 ? 5.912 -13.185 -0.206 1.00 87.56 122 VAL A CA 1
ATOM 924 C C . VAL A 1 122 ? 5.659 -13.452 -1.697 1.00 87.56 122 VAL A C 1
ATOM 926 O O . VAL A 1 122 ? 5.549 -12.515 -2.477 1.00 87.56 122 VAL A O 1
ATOM 929 N N . SER A 1 123 ? 5.435 -14.711 -2.084 1.00 86.31 123 SER A N 1
ATOM 930 C CA . SER A 1 123 ? 5.073 -15.115 -3.452 1.00 86.31 123 SER A CA 1
ATOM 931 C C . SER A 1 123 ? 3.686 -14.649 -3.916 1.00 86.31 123 SER A C 1
ATOM 933 O O . SER A 1 123 ? 3.343 -14.835 -5.073 1.00 86.31 123 SER A O 1
ATOM 935 N N . SER A 1 124 ? 2.855 -14.111 -3.020 1.00 83.81 124 SER A N 1
ATOM 936 C CA . SER A 1 124 ? 1.581 -13.465 -3.382 1.00 83.81 124 SER A CA 1
ATOM 937 C C . SER A 1 124 ? 1.727 -11.956 -3.603 1.00 83.81 124 SER A C 1
ATOM 939 O O . SER A 1 124 ? 0.881 -11.325 -4.240 1.00 83.81 124 SER A O 1
ATOM 941 N N . VAL A 1 125 ? 2.805 -11.379 -3.065 1.00 78.94 125 VAL A N 1
ATOM 942 C CA . VAL A 1 125 ? 3.176 -9.969 -3.219 1.00 78.94 125 VAL A CA 1
ATOM 943 C C . VAL A 1 125 ? 4.052 -9.790 -4.458 1.00 78.94 125 VAL A C 1
ATOM 945 O O . VAL A 1 125 ? 3.892 -8.801 -5.168 1.00 78.94 125 VAL A O 1
ATOM 948 N N . VAL A 1 126 ? 4.927 -10.768 -4.710 1.00 75.75 126 VAL A N 1
ATOM 949 C CA . VAL A 1 126 ? 5.849 -10.852 -5.846 1.00 75.75 126 VAL A CA 1
ATOM 950 C C . VAL A 1 126 ? 5.226 -11.696 -6.959 1.00 75.75 126 VAL A C 1
ATOM 952 O O . VAL A 1 126 ? 4.761 -12.800 -6.686 1.00 75.75 126 VAL A O 1
ATOM 955 N N . GLY A 1 127 ? 5.248 -11.214 -8.202 1.00 63.69 127 GLY A N 1
ATOM 956 C CA . GLY A 1 127 ? 4.798 -11.955 -9.382 1.00 63.69 127 GLY A CA 1
ATOM 957 C C . GLY A 1 127 ? 3.634 -11.301 -10.126 1.00 63.69 127 GLY A C 1
ATOM 958 O O . GLY A 1 127 ? 2.466 -11.594 -9.855 1.00 63.69 127 GLY A O 1
ATOM 959 N N . LEU A 1 128 ? 3.985 -10.482 -11.122 1.00 49.62 128 LEU A N 1
ATOM 960 C CA . LEU A 1 128 ? 3.193 -10.188 -12.322 1.00 49.62 128 LEU A CA 1
ATOM 961 C C . LEU A 1 128 ? 4.091 -10.153 -13.562 1.00 49.62 128 LEU A C 1
ATOM 963 O O . LEU A 1 128 ? 5.072 -9.373 -13.563 1.00 49.62 128 LEU A O 1
#

Foldseek 3Di:
DDDPPPPDDQDPLLLVLLLCLLVVNLVSLLVNCVVCVVVLLVVLVPDPDDQALSLLLSLVLSVCSSVCSVVQSDPPRSNVVSSVVSSVVSSVVVVVVPPPDDDDPDHDPSLVVSCVSNVHDSVVSGDD

Organism: NCBI:txid1287878